Prot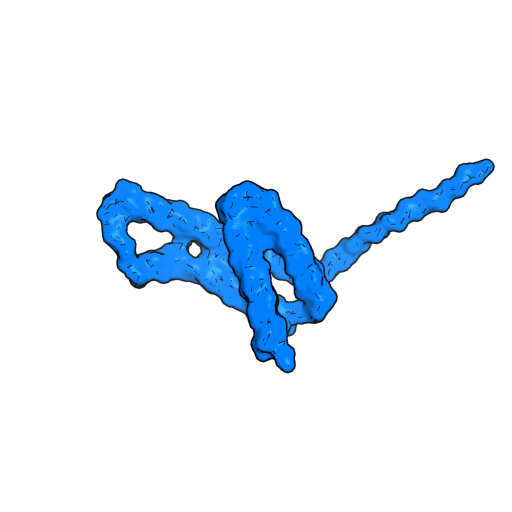ein AF-K2G5D4-F1 (afdb_monomer_lite)

Foldseek 3Di:
DDDPPPPPPPVPPLPPLLVVLVVLLVQLLVLQVQLVVVVVVCVVVVHDQDPVNSCVSCVSSVVSLVVSLVSCLPPNDPVSLVSNLVVLVVQLPDDPSSVVSSVVVNVSSVVSVVVVD

Radius of gyration: 18.68 Å; chains: 1; bounding box: 70×19×44 Å

Organism: NCBI:txid1234023

Structure (mmCIF, N/CA/C/O backbone):
data_AF-K2G5D4-F1
#
_entry.id   AF-K2G5D4-F1
#
loop_
_atom_site.group_PDB
_atom_site.id
_atom_site.type_symbol
_atom_site.label_atom_id
_atom_site.label_alt_id
_atom_site.label_comp_id
_atom_site.label_asym_id
_atom_site.label_entity_id
_atom_site.label_seq_id
_atom_site.pdbx_PDB_ins_code
_atom_site.Cartn_x
_atom_site.Cartn_y
_atom_site.Cartn_z
_atom_site.occupancy
_atom_site.B_iso_or_equiv
_atom_site.auth_seq_id
_atom_site.auth_comp_id
_atom_site.auth_asym_id
_atom_site.auth_atom_id
_atom_site.pdbx_PDB_model_num
ATOM 1 N N . MET A 1 1 ? 51.919 -6.911 -14.418 1.00 40.34 1 MET A N 1
ATOM 2 C CA . MET A 1 1 ? 51.079 -5.697 -14.475 1.00 40.34 1 MET A CA 1
ATOM 3 C C . MET A 1 1 ? 49.635 -6.136 -14.294 1.00 40.34 1 MET A C 1
ATOM 5 O O . MET A 1 1 ? 49.199 -7.047 -14.988 1.00 40.34 1 MET A O 1
ATOM 9 N N . ILE A 1 2 ? 48.983 -5.637 -13.247 1.00 44.69 2 ILE A N 1
ATOM 10 C CA . ILE A 1 2 ? 47.713 -6.153 -12.722 1.00 44.69 2 ILE A CA 1
ATOM 11 C C . ILE A 1 2 ? 46.585 -5.822 -13.704 1.00 44.69 2 ILE A C 1
ATOM 13 O O . ILE A 1 2 ? 46.472 -4.689 -14.158 1.00 44.69 2 ILE A O 1
ATOM 17 N N . LYS A 1 3 ? 45.781 -6.838 -14.038 1.00 44.19 3 LYS A N 1
ATOM 18 C CA . LYS A 1 3 ? 44.564 -6.720 -14.844 1.00 44.19 3 LYS A CA 1
ATOM 19 C C . LYS A 1 3 ? 43.591 -5.795 -14.115 1.00 44.19 3 LYS A C 1
ATOM 21 O O . LYS A 1 3 ? 43.094 -6.166 -13.053 1.00 44.19 3 LYS A O 1
ATOM 26 N N . THR A 1 4 ? 43.303 -4.632 -14.683 1.00 43.47 4 THR A N 1
ATOM 27 C CA . THR A 1 4 ? 42.179 -3.801 -14.256 1.00 43.47 4 THR A CA 1
ATOM 28 C C . THR A 1 4 ? 40.903 -4.562 -14.603 1.00 43.47 4 THR A C 1
ATOM 30 O O . THR A 1 4 ? 40.426 -4.529 -15.732 1.00 43.47 4 THR A O 1
ATOM 33 N N . LYS A 1 5 ? 40.385 -5.338 -13.647 1.00 48.06 5 LYS A N 1
ATOM 34 C CA . LYS A 1 5 ? 38.964 -5.664 -13.629 1.00 48.06 5 LYS A CA 1
ATOM 35 C C . LYS A 1 5 ? 38.278 -4.374 -13.222 1.00 48.06 5 LYS A C 1
ATOM 37 O O . LYS A 1 5 ? 38.202 -4.065 -12.035 1.00 48.06 5 LYS A O 1
ATOM 42 N N . GLU A 1 6 ? 37.859 -3.603 -14.213 1.00 43.69 6 GLU A N 1
ATOM 43 C CA . GLU A 1 6 ? 36.752 -2.682 -14.022 1.00 43.69 6 GLU A CA 1
ATOM 44 C C . GLU A 1 6 ? 35.615 -3.549 -13.491 1.00 43.69 6 GLU A C 1
ATOM 46 O O . GLU A 1 6 ? 35.089 -4.417 -14.185 1.00 43.69 6 GLU A O 1
ATOM 51 N N . ALA A 1 7 ? 35.362 -3.437 -12.188 1.00 43.12 7 ALA A N 1
ATOM 52 C CA . ALA A 1 7 ? 34.137 -3.947 -11.625 1.00 43.12 7 ALA A CA 1
ATOM 53 C C . ALA A 1 7 ? 33.031 -3.318 -12.468 1.00 43.12 7 ALA A C 1
ATOM 55 O O . ALA A 1 7 ? 32.966 -2.093 -12.561 1.00 43.12 7 ALA A O 1
ATOM 56 N N . GLU A 1 8 ? 32.239 -4.154 -13.134 1.00 43.28 8 GLU A N 1
ATOM 57 C CA . GLU A 1 8 ? 30.987 -3.762 -13.759 1.00 43.28 8 GLU A CA 1
ATOM 58 C C . GLU A 1 8 ? 30.141 -3.124 -12.662 1.00 43.28 8 GLU A C 1
ATOM 60 O O . GLU A 1 8 ? 29.393 -3.792 -11.943 1.00 43.28 8 GLU A O 1
ATOM 65 N N . ILE A 1 9 ? 30.293 -1.811 -12.491 1.00 43.62 9 ILE A N 1
ATOM 66 C CA . ILE A 1 9 ? 29.350 -1.004 -11.745 1.00 43.62 9 ILE A CA 1
ATOM 67 C C . ILE A 1 9 ? 28.134 -0.961 -12.658 1.00 43.62 9 ILE A C 1
ATOM 69 O O . ILE A 1 9 ? 27.926 -0.044 -13.448 1.00 43.62 9 ILE A O 1
ATOM 73 N N . THR A 1 10 ? 27.362 -2.040 -12.583 1.00 38.84 10 THR A N 1
ATOM 74 C CA . THR A 1 10 ? 26.016 -2.148 -13.115 1.00 38.84 10 THR A CA 1
ATOM 75 C C . THR A 1 10 ? 25.168 -1.260 -12.218 1.00 38.84 10 THR A C 1
ATOM 77 O O . THR A 1 10 ? 24.381 -1.733 -11.400 1.00 38.84 10 THR A O 1
ATOM 80 N N . THR A 1 11 ? 25.406 0.051 -12.285 1.00 41.50 11 THR A N 1
ATOM 81 C CA . THR A 1 11 ? 24.526 1.047 -11.700 1.00 41.50 11 THR A CA 1
ATOM 82 C C . THR A 1 11 ? 23.259 0.939 -12.520 1.00 41.50 11 THR A C 1
ATOM 84 O O . THR A 1 11 ? 23.152 1.513 -13.602 1.00 41.50 11 THR A O 1
ATOM 87 N N . PHE A 1 12 ? 22.353 0.090 -12.040 1.00 44.69 12 PHE A N 1
ATOM 88 C CA . PHE A 1 12 ? 20.954 0.055 -12.412 1.00 44.69 12 PHE A CA 1
ATOM 89 C C . PHE A 1 12 ? 20.514 1.506 -12.601 1.00 44.69 12 PHE A C 1
ATOM 91 O O . PHE A 1 12 ? 20.377 2.245 -11.627 1.00 44.69 12 PHE A O 1
ATOM 98 N N . ALA A 1 13 ? 20.331 1.940 -13.847 1.00 44.09 13 ALA A N 1
ATOM 99 C CA . ALA A 1 13 ? 19.470 3.072 -14.112 1.00 44.09 13 ALA A CA 1
ATOM 100 C C . ALA A 1 13 ? 18.094 2.588 -13.669 1.00 44.09 13 ALA A C 1
ATOM 102 O O . ALA A 1 13 ? 17.407 1.892 -14.420 1.00 44.09 13 ALA A O 1
ATOM 103 N N . ILE A 1 14 ? 17.757 2.807 -12.396 1.00 55.28 14 ILE A N 1
ATOM 104 C CA . ILE A 1 14 ? 16.448 2.435 -11.897 1.00 55.28 14 ILE A CA 1
ATOM 105 C C . ILE A 1 14 ? 15.486 3.251 -12.747 1.00 55.28 14 ILE A C 1
ATOM 107 O O . ILE A 1 14 ? 15.562 4.477 -12.824 1.00 55.28 14 ILE A O 1
ATOM 111 N N . ASN A 1 15 ? 14.665 2.541 -13.513 1.00 80.94 15 ASN A N 1
ATOM 112 C CA . ASN A 1 15 ? 13.698 3.176 -14.377 1.00 80.94 15 ASN A CA 1
ATOM 113 C C . ASN A 1 15 ? 12.836 4.092 -13.495 1.00 80.94 15 ASN A C 1
ATOM 115 O O . ASN A 1 15 ? 12.300 3.645 -12.482 1.00 80.94 15 ASN A O 1
ATOM 119 N N . LYS A 1 16 ? 12.695 5.365 -13.876 1.00 88.75 16 LYS A N 1
ATOM 120 C CA . LYS A 1 16 ? 11.899 6.376 -13.161 1.00 88.75 16 LYS A CA 1
ATOM 121 C C . LYS A 1 16 ? 10.492 5.877 -12.791 1.00 88.75 16 LYS A C 1
ATOM 123 O O . LYS A 1 16 ? 9.937 6.281 -11.771 1.00 88.75 16 LYS A O 1
ATOM 128 N N . ASN A 1 17 ? 9.915 4.988 -13.602 1.00 91.62 17 ASN A N 1
ATOM 129 C CA . ASN A 1 17 ? 8.629 4.357 -13.311 1.00 91.62 17 ASN A CA 1
ATOM 130 C C . ASN A 1 17 ? 8.709 3.356 -12.149 1.00 91.62 17 ASN A C 1
ATOM 132 O O . ASN A 1 17 ? 7.801 3.318 -11.324 1.00 91.62 17 ASN A O 1
ATOM 136 N N . VAL A 1 18 ? 9.794 2.585 -12.052 1.00 91.94 18 VAL A N 1
ATOM 137 C CA . VAL A 1 18 ? 10.051 1.664 -10.934 1.00 91.94 18 VAL A CA 1
ATOM 138 C C . VAL A 1 18 ? 10.236 2.453 -9.640 1.00 91.94 18 VAL A C 1
ATOM 140 O O . VAL A 1 18 ? 9.541 2.170 -8.670 1.00 91.94 18 VAL A O 1
ATOM 143 N N . GLU A 1 19 ? 11.084 3.486 -9.636 1.00 93.19 19 GLU A N 1
ATOM 144 C CA . GLU A 1 19 ? 11.260 4.377 -8.473 1.00 93.19 19 GLU A CA 1
ATOM 145 C C . GLU A 1 19 ? 9.928 4.950 -7.991 1.00 93.19 19 GLU A C 1
ATOM 147 O O . GLU A 1 19 ? 9.583 4.844 -6.815 1.00 93.19 19 GLU A O 1
ATOM 152 N N . LYS A 1 20 ? 9.139 5.506 -8.917 1.00 95.38 20 LYS A N 1
ATOM 153 C CA . LYS A 1 20 ? 7.845 6.099 -8.589 1.00 95.38 20 LYS A CA 1
ATOM 154 C C . LYS A 1 20 ? 6.848 5.074 -8.047 1.00 95.38 20 LYS A C 1
ATOM 156 O O . LYS A 1 20 ? 6.137 5.376 -7.094 1.00 95.38 20 LYS A O 1
ATOM 161 N N . ALA A 1 21 ? 6.784 3.874 -8.621 1.00 94.00 21 ALA A N 1
ATOM 162 C CA . ALA A 1 21 ? 5.903 2.822 -8.119 1.00 94.00 21 ALA A CA 1
ATOM 163 C C . ALA A 1 21 ? 6.298 2.372 -6.703 1.00 94.00 21 ALA A C 1
ATOM 165 O O . ALA A 1 21 ? 5.425 2.129 -5.872 1.00 94.00 21 ALA A O 1
ATOM 166 N N . LEU A 1 22 ? 7.597 2.295 -6.408 1.00 93.38 22 LEU A N 1
ATOM 167 C CA . LEU A 1 22 ? 8.090 1.940 -5.076 1.00 93.38 22 LEU A CA 1
ATOM 168 C C . LEU A 1 22 ? 7.804 3.032 -4.043 1.00 93.38 22 LEU A C 1
ATOM 170 O O . LEU A 1 22 ? 7.397 2.710 -2.930 1.00 93.38 22 LEU A O 1
ATOM 174 N N . ASP A 1 23 ? 7.936 4.305 -4.416 1.00 95.94 23 ASP A N 1
ATOM 175 C CA . ASP A 1 23 ? 7.517 5.428 -3.568 1.00 95.94 23 ASP A CA 1
ATOM 176 C C . ASP A 1 23 ? 6.007 5.379 -3.279 1.00 95.94 23 ASP A C 1
ATOM 178 O O . ASP A 1 23 ? 5.571 5.484 -2.135 1.00 95.94 23 ASP A O 1
ATOM 182 N N . MET A 1 24 ? 5.185 5.113 -4.298 1.00 95.81 24 MET A N 1
ATOM 183 C CA . MET A 1 24 ? 3.738 4.943 -4.127 1.00 95.81 24 MET A CA 1
ATOM 184 C C . MET A 1 24 ? 3.382 3.732 -3.245 1.00 95.81 24 MET A C 1
ATOM 186 O O . MET A 1 24 ? 2.424 3.802 -2.471 1.00 95.81 24 MET A O 1
ATOM 190 N N . ALA A 1 25 ? 4.147 2.639 -3.321 1.00 93.62 25 ALA A N 1
ATOM 191 C CA . ALA A 1 25 ? 3.991 1.488 -2.432 1.00 93.62 25 ALA A CA 1
ATOM 192 C C . ALA A 1 25 ? 4.323 1.834 -0.972 1.00 93.62 25 ALA A C 1
ATOM 194 O O . ALA A 1 25 ? 3.609 1.393 -0.068 1.00 93.62 25 ALA A O 1
ATOM 195 N N . GLU A 1 26 ? 5.340 2.665 -0.741 1.00 93.50 26 GLU A N 1
ATOM 196 C CA . GLU A 1 26 ? 5.677 3.175 0.591 1.00 93.50 26 GLU A CA 1
ATOM 197 C C . GLU A 1 26 ? 4.556 4.071 1.139 1.00 93.50 26 GLU A C 1
ATOM 199 O O . GLU A 1 26 ? 4.082 3.865 2.255 1.00 93.50 26 GLU A O 1
ATOM 204 N N . GLN A 1 27 ? 4.026 4.986 0.318 1.00 95.25 27 GLN A N 1
ATOM 205 C CA . GLN A 1 27 ? 2.885 5.827 0.699 1.00 95.25 27 GLN A CA 1
ATOM 206 C C . GLN A 1 27 ? 1.641 4.999 1.061 1.00 95.25 27 GLN A C 1
ATOM 208 O O . GLN A 1 27 ? 0.913 5.344 1.995 1.00 95.25 27 GLN A O 1
ATOM 213 N N . TYR A 1 28 ? 1.376 3.913 0.326 1.00 94.06 28 TYR A N 1
ATOM 214 C CA . TYR A 1 28 ? 0.315 2.966 0.672 1.00 94.06 28 TYR A CA 1
ATOM 215 C C . TYR A 1 28 ? 0.572 2.310 2.033 1.00 94.06 28 TYR A C 1
ATOM 217 O O . TYR A 1 28 ? -0.327 2.291 2.880 1.00 94.06 28 TYR A O 1
ATOM 225 N N . LYS A 1 29 ? 1.791 1.802 2.255 1.00 92.56 29 LYS A N 1
ATOM 226 C CA . LYS A 1 29 ? 2.194 1.160 3.513 1.00 92.56 29 LYS A CA 1
ATOM 227 C C . LYS A 1 29 ? 1.949 2.087 4.700 1.00 92.56 29 LYS A C 1
ATOM 229 O O . LYS A 1 29 ? 1.294 1.685 5.663 1.00 92.56 29 LYS A O 1
ATOM 234 N N . ASP A 1 30 ? 2.417 3.325 4.609 1.00 93.88 30 ASP A N 1
ATOM 235 C CA . ASP A 1 30 ? 2.300 4.308 5.685 1.00 93.88 30 ASP A CA 1
ATOM 236 C C . ASP A 1 30 ? 0.836 4.660 5.976 1.00 93.88 30 ASP A C 1
ATOM 238 O O . ASP A 1 30 ? 0.402 4.598 7.130 1.00 93.88 30 ASP A O 1
ATOM 242 N N . ALA A 1 31 ? 0.033 4.914 4.936 1.00 94.75 31 ALA A N 1
ATOM 243 C CA . ALA A 1 31 ? -1.398 5.186 5.084 1.00 94.75 31 ALA A CA 1
ATOM 244 C C . ALA A 1 31 ? -2.164 4.002 5.702 1.00 94.75 31 ALA A C 1
ATOM 246 O O . ALA A 1 31 ? -3.087 4.186 6.504 1.00 94.75 31 ALA A O 1
ATOM 247 N N . PHE A 1 32 ? -1.791 2.769 5.354 1.00 93.44 32 PHE A N 1
ATOM 248 C CA . PHE A 1 32 ? -2.397 1.574 5.934 1.00 93.44 32 PHE A CA 1
ATOM 249 C C . PHE A 1 32 ? -2.029 1.408 7.414 1.00 93.44 32 PHE A C 1
ATOM 251 O O . PHE A 1 32 ? -2.895 1.094 8.239 1.00 93.44 32 PHE A O 1
ATOM 258 N N . LEU A 1 33 ? -0.762 1.636 7.775 1.00 92.56 33 LEU A N 1
ATOM 259 C CA . LEU A 1 33 ? -0.298 1.589 9.164 1.00 92.56 33 LEU A CA 1
ATOM 260 C C . LEU A 1 33 ? -0.975 2.662 10.024 1.00 92.56 33 LEU A C 1
ATOM 262 O O . LEU A 1 33 ? -1.382 2.370 11.152 1.00 92.56 33 LEU A O 1
ATOM 266 N N . GLU A 1 34 ? -1.174 3.864 9.485 1.00 94.06 34 GLU A N 1
ATOM 267 C CA . GLU A 1 34 ? -1.948 4.918 10.142 1.00 94.06 34 GLU A CA 1
ATOM 268 C C . GLU A 1 34 ? -3.394 4.468 10.405 1.00 94.06 34 GLU A C 1
ATOM 270 O O . GLU A 1 34 ? -3.874 4.533 11.544 1.00 94.06 34 GLU A O 1
ATOM 275 N N . GLY A 1 35 ? -4.065 3.910 9.391 1.00 94.31 35 GLY A N 1
ATOM 276 C CA . GLY A 1 35 ? -5.408 3.344 9.536 1.00 94.31 35 GLY A CA 1
ATOM 277 C C . GLY A 1 35 ? -5.464 2.238 10.597 1.00 94.31 35 GLY A C 1
ATOM 278 O O . GLY A 1 35 ? -6.344 2.220 11.465 1.00 94.31 35 GLY A O 1
ATOM 279 N N . LYS A 1 36 ? -4.472 1.344 10.616 1.00 92.62 36 LYS A N 1
ATOM 280 C CA . LYS A 1 36 ? -4.358 0.298 11.639 1.00 92.62 36 LYS A CA 1
ATOM 281 C C . LYS A 1 36 ? -4.217 0.889 13.044 1.00 92.62 36 LYS A C 1
ATOM 283 O O . LYS A 1 36 ? -4.898 0.424 13.961 1.00 92.62 36 LYS A O 1
ATOM 288 N N . ASN A 1 37 ? -3.385 1.909 13.227 1.00 93.38 37 ASN A N 1
ATOM 289 C CA . ASN A 1 37 ? -3.219 2.579 14.518 1.00 93.38 37 ASN A CA 1
ATOM 290 C C . ASN A 1 37 ? -4.527 3.243 14.975 1.00 93.38 37 ASN A C 1
ATOM 292 O O . ASN A 1 37 ? -4.949 3.059 16.121 1.00 93.38 37 ASN A O 1
ATOM 296 N N . ALA A 1 38 ? -5.235 3.921 14.070 1.00 92.94 38 ALA A N 1
ATOM 297 C CA . ALA A 1 38 ? -6.545 4.505 14.353 1.00 92.94 38 ALA A CA 1
ATOM 298 C C . ALA A 1 38 ? -7.587 3.441 14.750 1.00 92.94 38 ALA A C 1
ATOM 300 O O . ALA A 1 38 ? -8.374 3.650 15.681 1.00 92.94 38 ALA A O 1
ATOM 301 N N . LEU A 1 39 ? -7.573 2.273 14.097 1.00 93.94 39 LEU A N 1
ATOM 302 C CA . LEU A 1 39 ? -8.421 1.138 14.465 1.00 93.94 39 LEU A CA 1
ATOM 303 C C . LEU A 1 39 ? -8.092 0.613 15.868 1.00 93.94 39 LEU A C 1
ATOM 305 O O . LEU A 1 39 ? -9.012 0.341 16.644 1.00 93.94 39 LEU A O 1
ATOM 309 N N . MET A 1 40 ? -6.809 0.480 16.208 1.00 92.94 40 MET A N 1
ATOM 310 C CA . MET A 1 40 ? -6.369 0.019 17.529 1.00 92.94 40 MET A CA 1
ATOM 311 C C . MET A 1 40 ? -6.823 0.968 18.643 1.00 92.94 40 MET A C 1
ATOM 313 O O . MET A 1 40 ? -7.367 0.506 19.646 1.00 92.94 40 MET A O 1
ATOM 317 N N . ILE A 1 41 ? -6.700 2.282 18.437 1.00 92.75 41 ILE A N 1
ATOM 318 C CA . ILE A 1 41 ? -7.203 3.303 19.371 1.00 92.75 41 ILE A CA 1
ATOM 319 C C . ILE A 1 41 ? -8.729 3.220 19.500 1.00 92.75 41 ILE A C 1
ATOM 321 O O . ILE A 1 41 ? -9.285 3.294 20.595 1.00 92.75 41 ILE A O 1
ATOM 325 N N . ALA A 1 42 ? -9.445 3.047 18.389 1.00 90.69 42 ALA A N 1
ATOM 326 C CA . ALA A 1 42 ? -10.899 2.933 18.432 1.00 90.69 42 ALA A CA 1
ATOM 327 C C . ALA A 1 42 ? -11.359 1.680 19.202 1.00 90.69 42 ALA A C 1
ATOM 329 O O . ALA A 1 42 ? -12.342 1.755 19.944 1.00 90.69 42 ALA A O 1
ATOM 330 N N . LYS A 1 43 ? -10.635 0.561 19.065 1.00 90.94 43 LYS A N 1
ATOM 331 C CA . LYS A 1 43 ? -10.878 -0.676 19.820 1.00 90.94 43 LYS A CA 1
ATOM 332 C C . LYS A 1 43 ? -10.554 -0.529 21.308 1.00 90.94 43 LYS A C 1
ATOM 334 O O . LYS A 1 43 ? -11.352 -0.979 22.124 1.00 90.94 43 LYS A O 1
ATOM 339 N N . SER A 1 44 ? -9.443 0.118 21.672 1.00 93.31 44 SER A N 1
ATOM 340 C CA . SER A 1 44 ? -9.067 0.311 23.084 1.00 93.31 44 SER A CA 1
ATOM 341 C C . SER A 1 44 ? -10.061 1.191 23.847 1.00 93.31 44 SER A C 1
ATOM 343 O O . SER A 1 44 ? -10.248 1.018 25.045 1.00 93.31 44 SER A O 1
ATOM 345 N N . GLN A 1 45 ? -10.771 2.077 23.145 1.00 93.06 45 GLN A N 1
ATOM 346 C CA . GLN A 1 45 ? -11.860 2.890 23.695 1.00 93.06 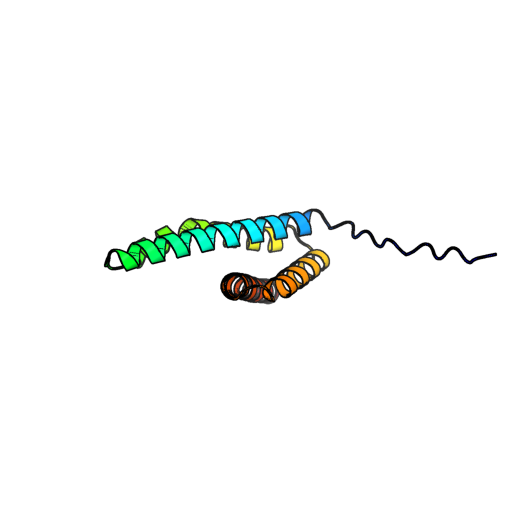45 GLN A CA 1
ATOM 347 C C . GLN A 1 45 ? -13.195 2.132 23.845 1.00 93.06 45 GLN A C 1
ATOM 349 O O . GLN A 1 45 ? -14.211 2.754 24.149 1.00 93.06 45 GLN A O 1
ATOM 354 N N . GLY A 1 46 ? -13.241 0.825 23.555 1.00 88.19 46 GLY A N 1
ATOM 355 C CA . GLY A 1 46 ? -14.466 0.018 23.623 1.00 88.19 46 GLY A CA 1
ATOM 356 C C . GLY A 1 46 ? -15.529 0.402 22.587 1.00 88.19 46 GLY A C 1
ATOM 357 O O . GLY A 1 46 ? -16.691 0.010 22.706 1.00 88.19 46 GLY A O 1
ATOM 358 N N . LYS A 1 47 ? -15.172 1.185 21.559 1.00 84.12 47 LYS A N 1
ATOM 359 C CA . 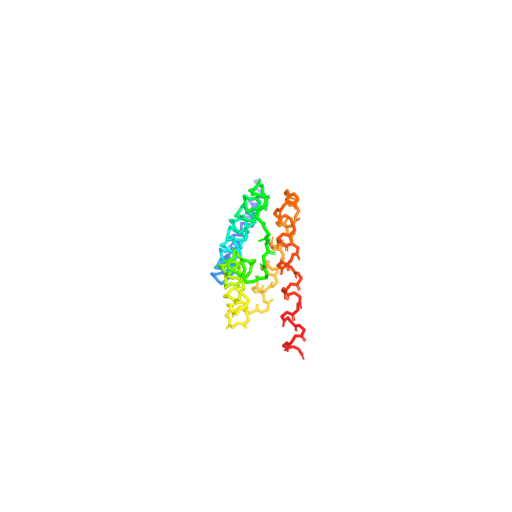LYS A 1 47 ? -16.134 1.637 20.549 1.00 84.12 47 LYS A CA 1
ATOM 360 C C . LYS A 1 47 ? -16.443 0.491 19.589 1.00 84.12 47 LYS A C 1
ATOM 362 O O . LYS A 1 47 ? -15.541 -0.081 18.980 1.00 84.12 47 LYS A O 1
ATOM 367 N N . LYS A 1 48 ? -17.732 0.217 19.370 1.00 88.50 48 LYS A N 1
ATOM 368 C CA . LYS A 1 48 ? -18.174 -0.685 18.298 1.00 88.50 48 LYS A CA 1
ATOM 369 C C . LYS A 1 48 ? -17.687 -0.140 16.951 1.00 88.50 48 LYS A C 1
ATOM 371 O O . LYS A 1 48 ? -17.981 1.002 16.588 1.00 88.50 48 LYS A O 1
ATOM 376 N N . ILE A 1 49 ? -16.932 -0.951 16.217 1.00 91.12 49 ILE A N 1
ATOM 377 C CA . ILE A 1 49 ? -16.444 -0.602 14.882 1.00 91.12 49 ILE A CA 1
ATOM 378 C C . ILE A 1 49 ? -17.491 -1.051 13.868 1.00 91.12 49 ILE A C 1
ATOM 380 O O . ILE A 1 49 ? -17.709 -2.242 13.674 1.00 91.12 49 ILE A O 1
ATOM 384 N N . THR A 1 50 ? -18.183 -0.089 13.266 1.00 92.75 50 THR A N 1
ATOM 385 C CA . THR A 1 50 ? -19.106 -0.341 12.155 1.00 92.75 50 THR A CA 1
ATOM 386 C C . THR A 1 50 ? -18.339 -0.404 10.838 1.00 92.75 50 THR A C 1
ATOM 388 O O . THR A 1 50 ? -17.258 0.179 10.734 1.00 92.75 50 THR A O 1
ATOM 391 N N . GLN A 1 51 ? -18.927 -1.033 9.817 1.00 92.25 51 GLN A N 1
ATOM 392 C CA . GLN A 1 51 ? -18.335 -1.085 8.476 1.00 92.25 51 GLN A CA 1
ATOM 393 C C . GLN A 1 51 ? -18.002 0.319 7.954 1.00 92.25 51 GLN A C 1
ATOM 395 O O . GLN A 1 51 ? -16.845 0.607 7.690 1.00 92.25 51 GLN A O 1
ATOM 400 N N . LYS A 1 52 ? -18.971 1.248 7.993 1.00 93.25 52 LYS A N 1
ATOM 401 C CA . LYS A 1 52 ? -18.781 2.656 7.595 1.00 93.25 52 LYS A CA 1
ATOM 402 C C . LYS A 1 52 ? -17.579 3.326 8.272 1.00 93.25 52 LYS A C 1
ATOM 404 O O . LYS A 1 52 ? -16.927 4.191 7.690 1.00 93.25 52 LYS A O 1
ATOM 409 N N . ARG A 1 53 ? -17.305 2.985 9.534 1.00 90.94 53 ARG A N 1
ATOM 410 C CA . ARG A 1 53 ? -16.159 3.536 10.262 1.00 90.94 53 ARG A CA 1
ATOM 411 C C . ARG A 1 53 ? -14.854 2.878 9.835 1.00 90.94 53 ARG A C 1
ATOM 413 O O . ARG A 1 53 ? -13.855 3.578 9.728 1.00 90.94 53 ARG A O 1
ATOM 420 N N . LEU A 1 54 ? -14.869 1.569 9.612 1.00 92.75 54 LEU A N 1
ATOM 421 C CA . LEU A 1 54 ? -13.725 0.827 9.099 1.00 92.75 54 LEU A CA 1
ATOM 422 C C . LEU A 1 54 ? -13.340 1.323 7.696 1.00 92.75 54 LEU A C 1
ATOM 424 O O . LEU A 1 54 ? -12.175 1.638 7.475 1.00 92.75 54 LEU A O 1
ATOM 428 N N . ASP A 1 55 ? -14.324 1.534 6.820 1.00 92.94 55 ASP A N 1
ATOM 429 C CA . ASP A 1 55 ? -14.129 2.115 5.486 1.00 92.94 55 ASP A CA 1
ATOM 430 C C . ASP A 1 55 ? -13.476 3.493 5.578 1.00 92.94 55 ASP A C 1
ATOM 432 O O . ASP A 1 55 ? -12.525 3.782 4.863 1.00 92.94 55 ASP A O 1
ATOM 436 N N . ARG A 1 56 ? -13.935 4.338 6.511 1.00 93.62 56 ARG A N 1
ATOM 437 C CA . ARG A 1 56 ? -13.351 5.668 6.726 1.00 93.62 56 ARG A CA 1
ATOM 438 C C . ARG A 1 56 ? -11.911 5.605 7.232 1.00 93.62 56 ARG A C 1
ATOM 440 O O . ARG A 1 56 ? -11.101 6.425 6.822 1.00 93.62 56 ARG A O 1
ATOM 447 N N . ILE A 1 57 ? -11.612 4.667 8.130 1.00 92.56 57 ILE A N 1
ATOM 448 C CA . ILE A 1 57 ? -10.267 4.474 8.690 1.00 92.56 57 ILE A CA 1
ATOM 449 C C . ILE A 1 57 ? -9.279 4.067 7.593 1.00 92.56 57 ILE A C 1
ATOM 451 O O . ILE A 1 57 ? -8.171 4.588 7.551 1.00 92.56 57 ILE A O 1
ATOM 455 N N . PHE A 1 58 ? -9.684 3.164 6.700 1.00 95.19 58 PHE A N 1
ATOM 456 C CA . PHE A 1 58 ? -8.816 2.646 5.642 1.00 95.19 58 PHE A CA 1
ATOM 457 C C . PHE A 1 58 ? -9.002 3.343 4.290 1.00 95.19 58 PHE A C 1
ATOM 459 O O . PHE A 1 58 ? -8.399 2.919 3.308 1.00 95.19 58 PHE A O 1
ATOM 466 N N . TRP A 1 59 ? -9.800 4.414 4.219 1.00 96.38 59 TRP A N 1
ATOM 467 C CA . TRP A 1 59 ? -10.098 5.1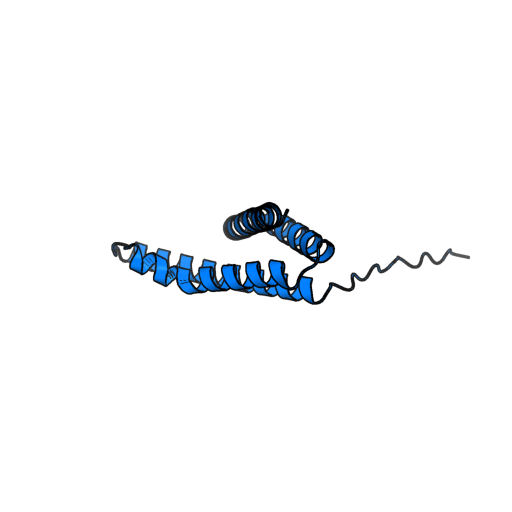15 2.967 1.00 96.38 59 TRP A CA 1
ATOM 468 C C . TRP A 1 59 ? -8.823 5.580 2.262 1.00 96.38 59 TRP A C 1
ATOM 470 O O . TRP A 1 59 ? -8.624 5.257 1.097 1.00 96.38 59 TRP A O 1
ATOM 480 N N . LEU A 1 60 ? -7.920 6.254 2.984 1.00 94.94 60 LEU A N 1
ATOM 481 C CA . LEU A 1 60 ? -6.673 6.755 2.403 1.00 94.94 60 LEU A CA 1
ATOM 482 C C . LEU A 1 60 ? -5.781 5.615 1.895 1.00 94.94 60 LEU A C 1
ATOM 484 O O . LEU A 1 60 ? -5.283 5.688 0.776 1.00 94.94 60 LEU A O 1
ATOM 488 N N . GLY A 1 61 ? -5.620 4.548 2.686 1.00 94.88 61 GLY A N 1
ATOM 489 C CA . GLY A 1 61 ? -4.866 3.365 2.268 1.00 94.88 61 GLY A CA 1
ATOM 490 C C . GLY A 1 61 ? -5.458 2.726 1.008 1.00 94.88 61 GLY A C 1
ATOM 491 O O . GLY A 1 61 ? -4.729 2.416 0.071 1.00 94.88 61 GLY A O 1
ATOM 492 N N . ASN A 1 62 ? -6.784 2.605 0.926 1.00 92.69 62 ASN A N 1
ATOM 493 C CA . ASN A 1 62 ? -7.448 2.069 -0.263 1.00 92.69 62 ASN A CA 1
ATOM 494 C C . ASN A 1 62 ? -7.253 2.954 -1.500 1.00 92.69 62 ASN A C 1
ATOM 496 O O . ASN A 1 62 ? -6.925 2.419 -2.556 1.00 92.69 62 ASN A O 1
ATOM 500 N N . THR A 1 63 ? -7.364 4.277 -1.368 1.00 95.75 63 THR A N 1
ATOM 501 C CA . THR A 1 63 ? -7.091 5.211 -2.473 1.00 95.75 63 THR A CA 1
ATOM 502 C C . THR A 1 63 ? -5.644 5.087 -2.958 1.00 95.75 63 THR A C 1
ATOM 504 O O . THR A 1 63 ? -5.402 4.947 -4.151 1.00 95.75 63 THR A O 1
ATOM 507 N N . LYS A 1 64 ? -4.667 5.053 -2.039 1.00 96.06 64 LYS A N 1
ATOM 508 C CA . LYS A 1 64 ? -3.241 4.913 -2.389 1.00 96.06 64 LYS A CA 1
ATOM 509 C C . LYS A 1 64 ? -2.933 3.596 -3.094 1.00 96.06 64 LYS A C 1
ATOM 511 O O . LYS A 1 64 ? -2.143 3.574 -4.036 1.00 96.06 64 LYS A O 1
ATOM 516 N N . LYS A 1 65 ? -3.579 2.511 -2.666 1.00 93.56 65 LYS A N 1
ATOM 517 C CA . LYS A 1 65 ? -3.524 1.223 -3.360 1.00 93.56 65 LYS A CA 1
ATOM 518 C C . LYS A 1 65 ? -4.042 1.354 -4.791 1.00 93.56 65 LYS A C 1
ATOM 520 O O . LYS A 1 65 ? -3.355 0.937 -5.713 1.00 93.56 65 LYS A O 1
ATOM 525 N N . GLU A 1 66 ? -5.234 1.912 -4.985 1.00 93.00 66 GLU A N 1
ATOM 526 C CA . GLU A 1 66 ? -5.829 2.061 -6.320 1.00 93.00 66 GLU A CA 1
ATOM 527 C C . GLU A 1 66 ? -4.956 2.916 -7.246 1.00 93.00 66 GLU A C 1
ATOM 529 O O . GLU A 1 66 ? -4.709 2.521 -8.388 1.00 93.00 66 GLU A O 1
ATOM 534 N N . ASP A 1 67 ? -4.411 4.022 -6.735 1.00 95.19 67 ASP A N 1
ATOM 535 C CA . ASP A 1 67 ? -3.479 4.879 -7.470 1.00 95.19 67 ASP A CA 1
ATOM 536 C C . ASP A 1 67 ? -2.226 4.109 -7.913 1.00 95.19 67 ASP A C 1
ATOM 538 O O . ASP A 1 67 ? -1.810 4.218 -9.069 1.00 95.19 67 ASP A O 1
ATOM 542 N N . LEU A 1 68 ? -1.634 3.308 -7.018 1.00 94.94 68 LEU A N 1
ATOM 543 C CA . LEU A 1 68 ? -0.469 2.472 -7.319 1.00 94.94 68 LEU A CA 1
ATOM 544 C C . LEU A 1 68 ? -0.780 1.444 -8.408 1.00 94.94 68 LEU A C 1
ATOM 546 O O . LEU A 1 68 ? -0.039 1.343 -9.385 1.00 94.94 68 LEU A O 1
ATOM 550 N N . LEU A 1 69 ? -1.868 0.687 -8.250 1.00 91.88 69 LEU A N 1
ATOM 551 C CA . LEU A 1 69 ? -2.241 -0.368 -9.194 1.00 91.88 69 LEU A CA 1
ATOM 552 C C . LEU A 1 69 ? -2.502 0.220 -10.587 1.00 91.88 69 LEU A C 1
ATOM 554 O O . LEU A 1 69 ? -1.965 -0.283 -11.572 1.00 91.88 69 LEU A O 1
ATOM 558 N N . LYS A 1 70 ? -3.230 1.339 -10.660 1.00 92.25 70 LYS A N 1
ATOM 559 C CA . LYS A 1 70 ? -3.497 2.049 -11.915 1.00 92.25 70 LYS A CA 1
ATOM 560 C C . LYS A 1 70 ? -2.228 2.626 -12.540 1.00 92.25 70 LYS A C 1
ATOM 562 O O . LYS A 1 70 ? -2.075 2.597 -13.762 1.00 92.25 70 LYS A O 1
ATOM 567 N N . PHE A 1 71 ? -1.318 3.170 -11.733 1.00 94.19 71 PHE A N 1
ATOM 568 C CA . PHE A 1 71 ? -0.034 3.657 -12.233 1.00 94.19 71 PHE A CA 1
ATOM 569 C C . PHE A 1 71 ? 0.772 2.518 -12.864 1.00 94.19 71 PHE A C 1
ATOM 571 O O . PHE A 1 71 ? 1.238 2.666 -13.991 1.00 94.19 71 PHE A O 1
ATOM 578 N N . ILE A 1 72 ? 0.869 1.371 -12.187 1.00 91.50 72 ILE A N 1
ATOM 579 C CA . ILE A 1 72 ? 1.573 0.193 -12.707 1.00 91.50 72 ILE A CA 1
ATOM 580 C C . ILE A 1 72 ? 0.927 -0.296 -14.005 1.00 91.50 72 ILE A C 1
ATOM 582 O O . ILE A 1 72 ? 1.624 -0.483 -14.994 1.00 91.50 72 ILE A O 1
ATOM 586 N N . GLU A 1 73 ? -0.394 -0.448 -14.033 1.00 89.19 73 GLU A N 1
ATOM 587 C CA . GLU A 1 73 ? -1.113 -0.948 -15.209 1.00 89.19 73 GLU A CA 1
ATOM 588 C C . GLU A 1 73 ? -0.975 -0.031 -16.436 1.00 89.19 73 GLU A C 1
ATOM 590 O O . GLU A 1 73 ? -0.889 -0.509 -17.564 1.00 89.19 73 GLU A O 1
ATOM 595 N N . THR A 1 74 ? -0.936 1.288 -16.233 1.00 90.19 74 THR A N 1
ATOM 596 C CA . THR A 1 74 ? -0.977 2.255 -17.344 1.00 90.19 74 THR A CA 1
ATOM 597 C C . THR A 1 74 ? 0.382 2.822 -17.744 1.00 90.19 74 THR A C 1
ATOM 599 O O . THR A 1 74 ? 0.509 3.327 -18.858 1.00 90.19 74 THR A O 1
ATOM 602 N N . GLN A 1 75 ? 1.378 2.802 -16.852 1.00 91.12 75 GLN A N 1
ATOM 603 C CA . GLN A 1 75 ? 2.668 3.479 -17.056 1.00 91.12 75 GLN A CA 1
ATOM 604 C C . GLN A 1 75 ? 3.876 2.538 -17.003 1.00 91.12 75 GLN A C 1
ATOM 606 O O . GLN A 1 75 ? 4.952 2.926 -17.459 1.00 91.12 75 GLN A O 1
ATOM 611 N N . CYS A 1 76 ? 3.742 1.328 -16.454 1.00 88.62 76 CYS A N 1
ATOM 612 C CA . CYS A 1 76 ? 4.853 0.384 -16.334 1.00 88.62 76 CYS A CA 1
ATOM 613 C C . CYS A 1 76 ? 4.798 -0.673 -17.438 1.00 88.62 76 CYS A C 1
ATOM 615 O O . CYS A 1 76 ? 3.759 -1.266 -17.712 1.00 88.62 76 CYS A O 1
ATOM 617 N N . ASN A 1 77 ? 5.948 -0.946 -18.053 1.00 87.94 77 ASN A N 1
ATOM 618 C CA . ASN A 1 77 ? 6.085 -2.068 -18.978 1.00 87.94 77 ASN A CA 1
ATOM 619 C C . ASN A 1 77 ? 6.387 -3.383 -18.224 1.00 87.94 77 ASN A C 1
ATOM 621 O O . ASN A 1 77 ? 6.602 -3.407 -17.011 1.00 87.94 77 ASN A O 1
ATOM 625 N N . ASP A 1 78 ? 6.476 -4.490 -18.961 1.00 86.44 78 ASP A N 1
ATOM 626 C CA . ASP A 1 78 ? 6.758 -5.821 -18.405 1.00 86.44 78 ASP A CA 1
ATOM 627 C C . ASP A 1 78 ? 8.115 -5.939 -17.678 1.00 86.44 78 ASP A C 1
ATOM 629 O O . ASP A 1 78 ? 8.292 -6.800 -16.810 1.00 86.44 78 ASP A O 1
ATOM 633 N N . SER A 1 79 ? 9.104 -5.116 -18.037 1.00 88.81 79 SER A N 1
ATOM 634 C CA . SER A 1 79 ? 10.388 -5.054 -17.328 1.00 88.81 79 SER A CA 1
ATOM 635 C C . SER A 1 79 ? 10.239 -4.325 -15.994 1.00 88.81 79 SER A C 1
ATOM 637 O O . SER A 1 79 ? 10.680 -4.836 -14.964 1.00 88.81 79 SER A O 1
ATOM 639 N N . ASP A 1 80 ? 9.556 -3.180 -15.998 1.00 89.88 80 ASP A N 1
ATOM 640 C CA . ASP A 1 80 ? 9.284 -2.376 -14.804 1.00 89.88 80 ASP A CA 1
ATOM 641 C C . ASP A 1 80 ? 8.480 -3.179 -13.790 1.00 89.88 80 ASP A C 1
ATOM 643 O O . ASP A 1 80 ? 8.850 -3.265 -12.621 1.00 89.88 80 ASP A O 1
ATOM 647 N N . PHE A 1 81 ? 7.431 -3.855 -14.256 1.00 88.56 81 PHE A N 1
ATOM 648 C CA . PHE A 1 81 ? 6.613 -4.728 -13.427 1.00 88.56 81 PHE A CA 1
ATOM 649 C C . PHE A 1 81 ? 7.446 -5.821 -12.739 1.00 88.56 81 PHE A C 1
ATOM 651 O O . PHE A 1 81 ? 7.285 -6.069 -11.542 1.00 88.56 81 PHE A O 1
ATOM 658 N N . ARG A 1 82 ? 8.370 -6.468 -13.466 1.00 87.81 82 ARG A N 1
ATOM 659 C CA . ARG A 1 82 ? 9.260 -7.497 -12.899 1.00 87.81 82 ARG A CA 1
ATOM 660 C C . ARG A 1 82 ? 10.215 -6.930 -11.850 1.00 87.81 82 ARG A C 1
ATOM 662 O O . ARG A 1 82 ? 10.439 -7.595 -10.835 1.00 87.81 82 ARG A O 1
ATOM 669 N N . ALA A 1 83 ? 10.740 -5.726 -12.066 1.00 90.38 83 ALA A N 1
ATOM 670 C CA . ALA A 1 83 ? 11.597 -5.045 -11.100 1.00 90.38 83 ALA A CA 1
ATOM 671 C C . ALA A 1 83 ? 10.816 -4.672 -9.830 1.00 90.38 83 ALA A C 1
ATOM 673 O O . ALA A 1 83 ? 11.227 -5.044 -8.732 1.00 90.38 83 ALA A O 1
ATOM 674 N N . ILE A 1 84 ? 9.640 -4.049 -9.983 1.00 90.31 84 ILE A N 1
ATOM 675 C CA . ILE A 1 84 ? 8.741 -3.691 -8.872 1.00 90.31 84 ILE A CA 1
ATOM 676 C C . ILE A 1 84 ? 8.379 -4.936 -8.061 1.00 90.31 84 ILE A C 1
ATOM 678 O O . ILE A 1 84 ? 8.513 -4.946 -6.840 1.00 90.31 84 ILE A O 1
ATOM 682 N N . ARG A 1 85 ? 7.958 -6.016 -8.728 1.00 88.81 85 ARG A N 1
ATOM 683 C CA . ARG A 1 85 ? 7.593 -7.267 -8.057 1.00 88.81 85 ARG A CA 1
ATOM 684 C C . ARG A 1 85 ? 8.759 -7.851 -7.259 1.00 88.81 85 ARG A C 1
ATOM 686 O O . ARG A 1 85 ? 8.539 -8.288 -6.133 1.00 88.81 85 ARG A O 1
ATOM 693 N N . SER A 1 86 ? 9.959 -7.878 -7.838 1.00 89.44 86 SER A N 1
ATOM 694 C CA . SER A 1 86 ? 11.156 -8.409 -7.171 1.00 89.44 86 SER A CA 1
ATOM 695 C C . SER A 1 86 ? 11.493 -7.611 -5.912 1.00 89.44 86 SER A C 1
ATOM 697 O O . SER A 1 86 ? 11.736 -8.197 -4.861 1.00 89.44 86 SER A O 1
ATOM 699 N N . GLU A 1 87 ? 11.426 -6.284 -5.993 1.00 90.69 87 GLU A N 1
ATOM 700 C CA . GLU A 1 87 ? 11.698 -5.398 -4.861 1.00 90.69 87 GLU A CA 1
ATOM 701 C C . GLU A 1 87 ? 10.648 -5.544 -3.745 1.00 90.69 87 GLU A C 1
ATOM 703 O O . GLU A 1 87 ? 10.994 -5.700 -2.576 1.00 90.69 87 GLU A O 1
ATOM 708 N N . ILE A 1 88 ? 9.354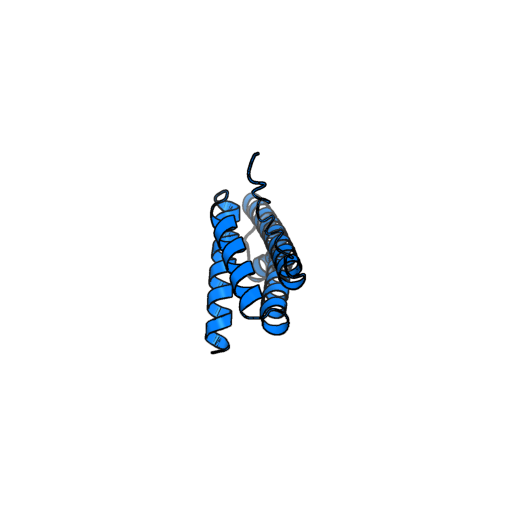 -5.570 -4.087 1.00 88.38 88 ILE A N 1
ATOM 709 C CA . ILE A 1 88 ? 8.274 -5.804 -3.112 1.00 88.38 88 ILE A CA 1
ATOM 710 C C . ILE A 1 88 ? 8.410 -7.183 -2.451 1.00 88.38 88 ILE A C 1
ATOM 712 O O . ILE A 1 88 ? 8.165 -7.333 -1.252 1.00 88.38 88 ILE A O 1
ATOM 716 N N . GLU A 1 89 ? 8.821 -8.200 -3.210 1.00 86.50 89 GLU A N 1
ATOM 717 C CA . GLU A 1 89 ? 9.088 -9.534 -2.674 1.00 86.50 89 GLU A CA 1
ATOM 718 C C . GLU A 1 89 ? 10.265 -9.536 -1.693 1.00 86.50 89 GLU A C 1
ATOM 720 O O . GLU A 1 89 ? 10.160 -10.158 -0.634 1.00 86.50 89 GLU A O 1
ATOM 725 N N . GLU A 1 90 ? 11.339 -8.801 -1.978 1.00 87.12 90 GLU A N 1
ATOM 726 C CA . GLU A 1 90 ? 12.459 -8.658 -1.047 1.00 87.12 90 GLU A CA 1
ATOM 727 C C . GLU A 1 90 ? 12.030 -7.949 0.243 1.00 87.12 90 GLU A C 1
ATOM 729 O O . GLU A 1 90 ? 12.258 -8.462 1.341 1.00 87.12 90 GLU A O 1
ATOM 734 N N . ARG A 1 91 ? 11.292 -6.839 0.129 1.00 83.44 91 ARG A N 1
ATOM 735 C CA . ARG A 1 91 ? 10.742 -6.111 1.286 1.00 83.44 91 ARG A CA 1
ATOM 736 C C . ARG A 1 91 ? 9.767 -6.947 2.111 1.00 83.44 91 ARG A C 1
ATOM 738 O O . ARG A 1 91 ? 9.680 -6.775 3.321 1.00 83.44 91 ARG 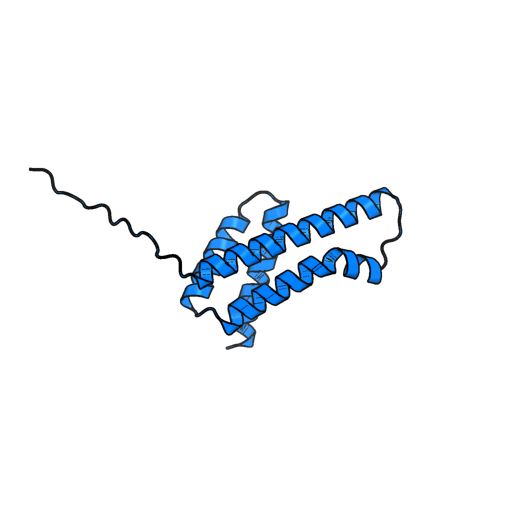A O 1
ATOM 745 N N . SER A 1 92 ? 9.080 -7.921 1.516 1.00 80.62 92 SER A N 1
ATOM 746 C CA . SER A 1 92 ? 8.205 -8.835 2.267 1.00 80.62 92 SER A CA 1
ATOM 747 C C . SER A 1 92 ? 8.949 -9.740 3.262 1.00 80.62 92 SER A C 1
ATOM 749 O O . SER A 1 92 ? 8.324 -10.412 4.086 1.00 80.62 92 SER A O 1
ATOM 751 N N . LYS A 1 93 ? 10.283 -9.761 3.230 1.00 81.38 93 LYS A N 1
ATOM 752 C CA . LYS A 1 93 ? 11.116 -10.494 4.190 1.00 81.38 93 LYS A CA 1
ATOM 753 C C . LYS A 1 93 ? 11.408 -9.695 5.472 1.00 81.38 93 LYS A C 1
ATOM 755 O O . LYS A 1 93 ? 12.070 -10.235 6.356 1.00 81.38 93 LYS A O 1
ATOM 760 N N . THR A 1 94 ? 10.924 -8.453 5.598 1.00 75.00 94 THR A N 1
ATOM 761 C CA . THR A 1 94 ? 11.135 -7.596 6.782 1.00 75.00 94 THR A CA 1
ATOM 762 C C . THR A 1 94 ? 10.238 -7.980 7.979 1.00 75.00 94 THR A C 1
ATOM 764 O O . THR A 1 94 ? 9.664 -9.072 8.037 1.00 75.00 94 THR A O 1
ATOM 767 N N . GLN A 1 95 ? 10.159 -7.106 8.996 1.00 70.88 95 GLN A N 1
ATOM 768 C CA . GLN A 1 95 ? 9.386 -7.329 10.222 1.00 70.88 95 GLN A CA 1
ATOM 769 C C . GLN A 1 95 ? 7.916 -7.675 9.935 1.00 70.88 95 GLN A C 1
ATOM 771 O O . GLN A 1 95 ? 7.311 -7.198 8.979 1.00 70.88 95 GLN A O 1
ATOM 776 N N . TRP A 1 96 ? 7.310 -8.476 10.820 1.00 70.44 96 TRP A N 1
ATOM 777 C CA . TRP A 1 96 ? 6.028 -9.159 10.584 1.00 70.44 96 TRP A CA 1
ATOM 778 C C . TRP A 1 96 ? 4.876 -8.264 10.098 1.00 70.44 96 TRP A C 1
ATOM 780 O O . TRP A 1 96 ? 4.056 -8.696 9.288 1.00 70.44 96 TRP A O 1
ATOM 790 N N . ILE A 1 97 ? 4.790 -7.028 10.599 1.00 70.44 97 ILE A N 1
ATOM 791 C CA . ILE A 1 97 ? 3.702 -6.109 10.251 1.00 70.44 97 ILE A CA 1
ATOM 792 C C . ILE A 1 97 ? 3.840 -5.545 8.835 1.00 70.44 97 ILE A C 1
ATOM 794 O O . ILE A 1 97 ? 2.854 -5.494 8.107 1.00 70.44 97 ILE A O 1
ATOM 798 N N . GLU A 1 98 ? 5.055 -5.177 8.436 1.00 74.81 98 GLU A N 1
ATOM 799 C CA . GLU A 1 98 ? 5.354 -4.671 7.097 1.00 74.81 98 GLU A CA 1
ATOM 800 C C . GLU A 1 98 ? 5.338 -5.813 6.083 1.00 74.81 98 GLU A C 1
ATOM 802 O O . GLU A 1 98 ? 4.788 -5.672 4.992 1.00 74.81 98 GLU A O 1
ATOM 807 N N . LYS A 1 99 ? 5.830 -6.989 6.489 1.00 79.81 99 LYS A N 1
ATOM 808 C CA . LYS A 1 99 ? 5.753 -8.228 5.716 1.00 79.81 99 LYS A CA 1
ATOM 809 C C . LYS A 1 99 ? 4.345 -8.507 5.199 1.00 79.81 99 LYS A C 1
ATOM 811 O O . LYS A 1 99 ? 4.190 -8.800 4.018 1.00 79.81 99 LYS A O 1
ATOM 816 N N . TRP A 1 100 ? 3.322 -8.400 6.049 1.00 80.69 100 TRP A N 1
ATOM 817 C CA . TRP A 1 100 ? 1.936 -8.637 5.630 1.00 80.69 100 TRP A CA 1
ATOM 818 C C . TRP A 1 100 ? 1.468 -7.658 4.547 1.00 80.69 100 TRP A C 1
ATOM 820 O O . TRP A 1 100 ? 0.827 -8.085 3.590 1.00 80.69 100 TRP A O 1
ATOM 830 N N . ILE A 1 101 ? 1.838 -6.380 4.660 1.00 83.94 101 ILE A N 1
ATOM 831 C CA . ILE A 1 101 ? 1.488 -5.338 3.682 1.00 83.94 101 ILE A CA 1
ATOM 832 C C . ILE A 1 101 ? 2.151 -5.636 2.332 1.00 83.94 101 ILE A C 1
ATOM 834 O O . ILE A 1 101 ? 1.501 -5.609 1.289 1.00 83.94 101 ILE A O 1
ATOM 838 N N . TYR A 1 102 ? 3.436 -5.991 2.342 1.00 83.38 102 TYR A N 1
ATOM 839 C CA . TYR A 1 102 ? 4.160 -6.331 1.119 1.00 83.38 102 TYR A CA 1
ATOM 840 C C . TYR A 1 102 ? 3.705 -7.662 0.500 1.00 83.38 102 TYR A C 1
ATOM 842 O O . TYR A 1 102 ? 3.674 -7.791 -0.723 1.00 83.38 102 TYR A O 1
ATOM 850 N N . MET A 1 103 ? 3.289 -8.642 1.309 1.00 85.19 103 MET A N 1
ATOM 851 C CA . MET A 1 103 ? 2.664 -9.875 0.812 1.00 85.19 103 MET A CA 1
ATOM 852 C C . MET A 1 103 ? 1.324 -9.601 0.120 1.00 85.19 103 MET A C 1
ATOM 854 O O . MET A 1 103 ? 1.039 -10.199 -0.918 1.00 85.19 103 MET A O 1
ATOM 858 N N . GLU A 1 104 ? 0.518 -8.694 0.670 1.00 86.31 104 GLU A N 1
ATOM 859 C CA . GLU A 1 104 ? -0.743 -8.262 0.070 1.00 86.31 104 GLU A CA 1
ATOM 860 C C . GLU A 1 104 ? -0.506 -7.526 -1.260 1.00 86.31 104 GLU A C 1
ATOM 862 O O . GLU A 1 104 ? -1.088 -7.901 -2.280 1.00 86.31 104 GLU A O 1
ATOM 867 N N . LEU A 1 105 ? 0.434 -6.573 -1.288 1.00 86.31 105 LEU A N 1
ATOM 868 C CA . LEU A 1 105 ? 0.868 -5.906 -2.522 1.00 86.31 105 LEU A CA 1
ATOM 869 C C . LEU A 1 105 ? 1.316 -6.921 -3.582 1.00 86.31 105 LEU A C 1
ATOM 871 O O . LEU A 1 105 ? 0.881 -6.852 -4.731 1.00 86.31 105 LEU A O 1
ATOM 875 N N . ARG A 1 106 ? 2.135 -7.909 -3.200 1.00 83.19 106 ARG A N 1
ATOM 876 C CA . ARG A 1 106 ? 2.586 -8.984 -4.098 1.00 83.19 106 ARG A CA 1
ATOM 877 C C . ARG A 1 106 ? 1.410 -9.763 -4.694 1.00 83.19 106 ARG A C 1
ATOM 879 O O . ARG A 1 106 ? 1.432 -10.059 -5.888 1.00 83.19 106 ARG A O 1
ATOM 886 N N . ALA A 1 107 ? 0.392 -10.085 -3.895 1.00 86.12 107 ALA A N 1
ATOM 887 C CA . ALA A 1 107 ? -0.804 -10.781 -4.369 1.00 86.12 107 ALA A CA 1
ATOM 888 C C . ALA A 1 107 ? -1.596 -9.940 -5.385 1.00 86.12 107 ALA A C 1
ATOM 890 O O . ALA A 1 107 ? -2.036 -10.464 -6.409 1.00 86.12 107 ALA A O 1
ATOM 891 N N . TRP A 1 108 ? -1.733 -8.633 -5.157 1.00 87.25 108 TRP A N 1
ATOM 892 C CA . TRP A 1 108 ? -2.409 -7.744 -6.107 1.00 87.25 108 TRP A CA 1
ATOM 893 C C . TRP A 1 108 ? -1.659 -7.596 -7.424 1.00 87.25 108 TRP A C 1
ATOM 895 O O . TRP A 1 108 ? -2.283 -7.654 -8.481 1.00 87.25 108 TRP A O 1
ATOM 905 N N . LEU A 1 109 ? -0.330 -7.483 -7.378 1.00 82.62 109 LEU A N 1
ATOM 906 C CA . LEU A 1 109 ? 0.491 -7.423 -8.588 1.00 82.62 109 LEU A CA 1
ATOM 907 C C . LEU A 1 109 ? 0.305 -8.674 -9.456 1.00 82.62 109 LEU A C 1
ATOM 909 O O . LEU A 1 109 ? 0.170 -8.558 -10.671 1.00 82.62 109 LEU A O 1
ATOM 913 N N . ILE A 1 110 ? 0.235 -9.865 -8.848 1.00 79.94 110 ILE A N 1
ATOM 914 C CA . ILE A 1 110 ? -0.052 -11.115 -9.575 1.00 79.94 110 ILE A CA 1
ATOM 915 C C . ILE A 1 110 ? -1.415 -11.039 -10.282 1.00 79.94 110 ILE A C 1
ATOM 917 O O . ILE A 1 110 ? -1.529 -11.450 -11.436 1.00 79.94 110 ILE A O 1
ATOM 921 N N . ASN A 1 111 ? -2.430 -10.481 -9.621 1.00 78.69 111 ASN A N 1
ATOM 922 C CA . ASN A 1 111 ? -3.783 -10.407 -10.168 1.00 78.69 111 ASN A CA 1
ATOM 923 C C . ASN A 1 111 ? -3.927 -9.404 -11.322 1.00 78.69 111 ASN A C 1
ATOM 925 O O . ASN A 1 111 ? -4.694 -9.683 -12.239 1.00 78.69 111 ASN A O 1
ATOM 929 N N . ILE A 1 112 ? -3.175 -8.295 -11.334 1.00 74.69 112 ILE A N 1
ATOM 930 C CA . ILE A 1 112 ? -3.191 -7.333 -12.456 1.00 74.69 112 ILE A CA 1
ATOM 931 C C . ILE A 1 112 ? -2.839 -8.028 -13.780 1.00 74.69 112 ILE A C 1
ATOM 933 O O . ILE A 1 112 ? -3.513 -7.824 -14.790 1.00 74.69 112 ILE A O 1
ATOM 937 N N . LYS A 1 113 ? -1.811 -8.890 -13.786 1.00 61.97 113 LYS A N 1
ATOM 938 C CA . LYS A 1 113 ? -1.353 -9.535 -15.029 1.00 61.97 113 LYS A CA 1
ATOM 939 C C . LYS A 1 113 ? -2.323 -10.593 -15.563 1.00 61.97 113 LYS A C 1
ATOM 941 O O . LYS A 1 113 ? -2.354 -10.836 -16.765 1.00 61.97 113 LYS A O 1
ATOM 946 N N . ASN A 1 114 ? -3.127 -11.195 -14.685 1.00 58.56 114 ASN A N 1
ATOM 947 C CA . ASN A 1 114 ? -4.134 -12.189 -15.067 1.00 58.56 114 ASN A CA 1
ATOM 948 C C . ASN A 1 114 ? -5.398 -11.563 -15.680 1.00 58.56 114 ASN A C 1
ATOM 950 O O . ASN A 1 114 ? -6.179 -12.279 -16.290 1.00 58.56 114 ASN A O 1
ATOM 954 N N . ILE A 1 115 ? -5.618 -10.256 -15.499 1.00 52.03 115 ILE A N 1
ATOM 955 C CA . ILE A 1 115 ? -6.762 -9.527 -16.078 1.00 52.03 115 ILE A CA 1
ATOM 956 C C . ILE A 1 115 ? -6.422 -8.983 -17.479 1.00 52.03 115 ILE A C 1
ATOM 958 O O . ILE A 1 115 ? -7.316 -8.745 -18.286 1.00 52.03 115 ILE A O 1
ATOM 962 N N . THR A 1 116 ? -5.132 -8.800 -17.772 1.00 45.72 116 THR A N 1
ATOM 963 C CA . THR A 1 116 ? -4.617 -8.192 -19.012 1.00 45.72 116 THR A CA 1
ATOM 964 C C . THR A 1 116 ? -4.027 -9.194 -20.016 1.00 45.72 116 THR A C 1
ATOM 966 O O . THR A 1 116 ? -3.610 -8.772 -21.094 1.00 45.72 116 THR A O 1
ATOM 969 N N . SER A 1 117 ? -3.996 -10.494 -19.684 1.00 41.84 117 SER A N 1
ATOM 970 C CA . SER A 1 117 ? -3.601 -11.599 -20.585 1.00 41.84 117 SER A CA 1
ATOM 971 C C . SER A 1 117 ? -4.826 -12.323 -21.131 1.00 41.84 117 SER A C 1
ATOM 973 O O . SER A 1 117 ? -4.772 -12.745 -22.305 1.00 41.84 117 SER A O 1
#

Secondary structure (DSSP, 8-state):
---------------HHHHHHHHHHHHHHHHHHHHHHHHHHHHHTT----HHHHHHHHHHHHHHHHHHHHHHHHH--HHHHHHHHHHHHHHTTSSHHHHHHHHHHHHHHHHHHHH--

pLDDT: mean 82.3, std 16.98, range [38.84, 96.38]

Sequence (117 aa):
MIKTKEAEITTFAINKNVEKALDMAEQYKDAFLEGKNALMIAKSQGKKITQKRLDRIFWLGNTKKEDLLKFIETQCNDSDFRAIRSEIEERSKTQWIEKWIYMELRAWLINIKNITS